Protein AF-B3Q5S0-F1 (afdb_monomer)

pLDDT: mean 87.32, std 13.55, range [34.94, 96.75]

Mean predicted aligned error: 6.19 Å

Radius of gyration: 15.29 Å; Cα contacts (8 Å, |Δi|>4): 102; chains: 1; bounding box: 41×34×42 Å

Foldseek 3Di:
DDDDQDDFFDWDWDFDQDPVNVVVVDDGGPGTFTWTFHDWADDPPDPDIDTDIDTDDPDDDDPVCNVVDDDDPPVVCVVVVVDPPDPDDD

Nearest PDB structures (foldseek):
  3ask-assembly3_C  TM=6.357E-01  e=4.133E+00  Homo sapiens
  5xpi-assembly1_A  TM=5.092E-01  e=3.655E+00  Homo sapiens

Secondary structure (DSSP, 8-state):
-PPPP--SS-EEEE----HHHHHTT--S-SS-EEEEEEEEEEPTTSS-EEEEEEE--SSPPPGGGGGG--PPPHHHHHHTT-STTSS---

Sequence (90 aa):
MKFPEPPPGPVIRYSFLWKADYDEEKYEASKDRPCAIVLAAKVKDTAATQVVVIAITHSEPDPADASASLEMPAAVANRLALMPGGTGCD

Solvent-accessible surface area (backbone atoms only — not comparable to full-atom values): 6006 Å² total; per-residue (Å²): 135,83,79,74,84,70,60,58,69,56,73,43,77,47,65,60,66,46,70,69,46,44,76,69,74,45,90,67,44,92,52,75,35,52,24,35,27,74,39,57,43,75,40,84,98,54,95,50,70,50,70,44,69,47,79,63,72,93,66,82,70,56,81,91,43,45,88,82,54,77,91,77,58,65,72,58,37,53,75,67,63,69,47,97,87,58,98,83,86,131

Organism: Rhizobium etli (strain CIAT 652) (NCBI:txid491916)

Structure (mmCIF, N/CA/C/O backbone):
data_AF-B3Q5S0-F1
#
_entry.id   AF-B3Q5S0-F1
#
loop_
_atom_site.group_PDB
_atom_site.id
_atom_site.type_symbol
_atom_site.label_atom_id
_atom_site.label_alt_id
_atom_site.label_comp_id
_atom_site.label_asym_id
_atom_site.label_entity_id
_atom_site.label_seq_id
_atom_site.pdbx_PDB_ins_code
_atom_site.Cartn_x
_atom_site.Cartn_y
_atom_site.Cartn_z
_atom_site.occupancy
_atom_site.B_iso_or_equiv
_atom_site.auth_seq_id
_atom_site.auth_comp_id
_atom_site.auth_asym_id
_atom_site.auth_atom_id
_atom_site.pdbx_PDB_model_num
ATOM 1 N N . MET A 1 1 ? -23.523 8.277 1.908 1.00 50.62 1 MET A N 1
ATOM 2 C CA . MET A 1 1 ? -23.224 6.832 2.026 1.00 50.62 1 MET A CA 1
ATOM 3 C C . MET A 1 1 ? -22.067 6.670 2.998 1.00 50.62 1 MET A C 1
ATOM 5 O O . MET A 1 1 ? -21.179 7.513 2.971 1.00 50.62 1 MET A O 1
ATOM 9 N N . LYS A 1 2 ? -22.088 5.664 3.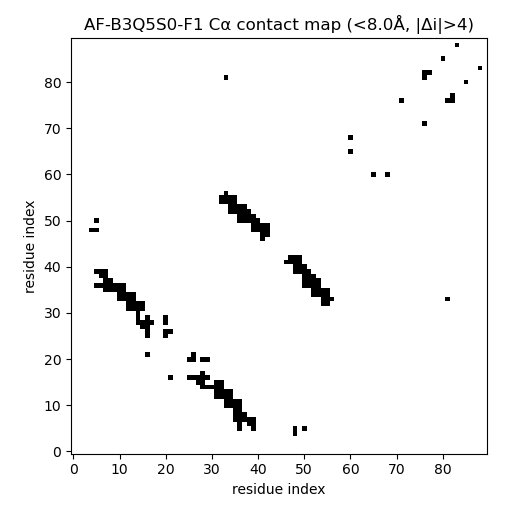878 1.00 70.12 2 LYS A N 1
ATOM 10 C CA . LYS A 1 2 ? -20.965 5.374 4.782 1.00 70.12 2 LYS A CA 1
ATOM 11 C C . LYS A 1 2 ? -20.050 4.382 4.069 1.00 70.12 2 LYS A C 1
ATOM 13 O O . LYS A 1 2 ? -20.523 3.321 3.674 1.00 70.12 2 LYS A O 1
ATOM 18 N N . PHE A 1 3 ? -18.787 4.743 3.858 1.00 68.81 3 PHE A N 1
ATOM 19 C CA . PHE A 1 3 ? -17.805 3.789 3.348 1.00 68.81 3 PHE A CA 1
ATOM 20 C C . PHE A 1 3 ? -17.645 2.642 4.357 1.00 68.81 3 PHE A C 1
ATOM 22 O O . PHE A 1 3 ? -17.729 2.892 5.566 1.00 68.81 3 PHE A O 1
ATOM 29 N N . PRO A 1 4 ? -17.475 1.393 3.891 1.00 80.62 4 PRO A N 1
ATOM 30 C CA . PRO A 1 4 ? -17.207 0.279 4.790 1.00 80.62 4 PRO A CA 1
ATOM 31 C C . PRO A 1 4 ? -15.901 0.530 5.558 1.00 80.62 4 PRO A C 1
ATOM 33 O O .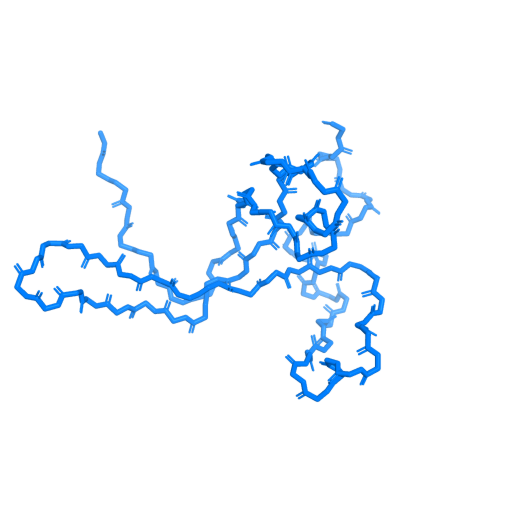 PRO A 1 4 ? -15.008 1.221 5.063 1.00 80.62 4 PRO A O 1
ATOM 36 N N . GLU A 1 5 ? -15.782 -0.029 6.766 1.00 85.69 5 GLU A N 1
ATOM 37 C CA . GLU A 1 5 ? -14.478 -0.086 7.439 1.00 85.69 5 GLU A CA 1
ATOM 38 C C . GLU A 1 5 ? -13.489 -0.818 6.516 1.00 85.69 5 GLU A C 1
ATOM 40 O O . GLU A 1 5 ? -13.888 -1.819 5.923 1.00 85.69 5 GLU A O 1
ATOM 45 N N . PRO A 1 6 ? -12.246 -0.333 6.342 1.00 90.50 6 PRO A N 1
ATOM 46 C CA . PRO A 1 6 ? -11.296 -0.944 5.417 1.00 90.50 6 PRO A CA 1
ATOM 47 C C . PRO A 1 6 ? -10.604 -2.152 6.072 1.00 90.50 6 PRO A C 1
ATOM 49 O O . PRO A 1 6 ? -9.707 -1.946 6.891 1.00 90.50 6 PRO A O 1
ATOM 52 N N . PRO A 1 7 ? -10.968 -3.413 5.759 1.00 93.44 7 PRO A N 1
ATOM 53 C CA . PRO A 1 7 ? -10.235 -4.559 6.283 1.00 93.44 7 PRO A CA 1
ATOM 54 C C . PRO A 1 7 ? -8.874 -4.696 5.579 1.00 93.44 7 PRO A C 1
ATOM 56 O O . PRO A 1 7 ? -8.691 -4.146 4.492 1.00 93.44 7 PRO A O 1
ATOM 59 N N . PRO A 1 8 ? -7.932 -5.480 6.126 1.00 95.62 8 PRO A N 1
ATOM 60 C CA . PRO A 1 8 ? -6.817 -6.010 5.346 1.00 95.62 8 PRO A CA 1
ATOM 61 C C . PRO A 1 8 ? -7.308 -6.903 4.192 1.00 95.62 8 PRO A C 1
ATOM 63 O O . PRO A 1 8 ? -8.264 -7.664 4.359 1.00 95.62 8 PRO A O 1
ATOM 66 N N . GLY A 1 9 ? -6.652 -6.829 3.030 1.00 92.62 9 GLY A N 1
ATOM 67 C CA . GLY A 1 9 ? -6.928 -7.661 1.849 1.00 92.62 9 GLY A CA 1
ATOM 68 C C . GLY A 1 9 ? -7.382 -6.923 0.577 1.00 92.62 9 GLY A C 1
ATOM 69 O O . GLY A 1 9 ? -6.887 -7.266 -0.497 1.00 92.62 9 GLY A O 1
ATOM 70 N N . PRO A 1 10 ? -8.294 -5.933 0.629 1.00 93.25 10 PRO A N 1
ATOM 71 C CA . PRO A 1 10 ? -8.716 -5.183 -0.548 1.00 93.25 10 PRO A CA 1
ATOM 72 C C . PRO A 1 10 ? -7.552 -4.475 -1.242 1.00 93.25 10 PRO A C 1
ATOM 74 O O . PRO A 1 10 ? -6.650 -3.941 -0.590 1.00 93.25 10 PRO A O 1
ATOM 77 N N . VAL A 1 11 ? -7.628 -4.422 -2.572 1.00 94.81 11 VAL A N 1
ATOM 78 C CA . VAL A 1 11 ? -6.763 -3.584 -3.404 1.00 94.81 11 VAL A CA 1
ATOM 79 C C . VAL A 1 11 ? -7.512 -2.302 -3.741 1.00 94.81 11 VAL A C 1
ATOM 81 O O . VAL A 1 11 ? -8.618 -2.344 -4.279 1.00 94.81 11 VAL A O 1
ATOM 84 N N . ILE A 1 12 ? -6.910 -1.166 -3.411 1.00 93.19 12 ILE A N 1
ATOM 85 C CA . ILE A 1 12 ? -7.447 0.171 -3.663 1.00 93.19 12 ILE A CA 1
ATOM 86 C C . ILE A 1 12 ? -6.588 0.910 -4.686 1.00 93.19 12 ILE A C 1
ATOM 88 O O . ILE A 1 12 ? -5.431 0.560 -4.914 1.00 93.19 12 ILE A O 1
ATOM 92 N N . ARG A 1 13 ? -7.146 1.962 -5.284 1.00 93.19 13 ARG A N 1
ATOM 93 C CA . ARG A 1 13 ? -6.388 2.930 -6.080 1.00 93.19 13 ARG A CA 1
ATOM 94 C C . ARG A 1 13 ? -5.961 4.067 -5.163 1.00 93.19 13 ARG A C 1
ATOM 96 O O . ARG A 1 13 ? -6.811 4.689 -4.531 1.00 93.19 13 ARG A O 1
ATOM 103 N N . TYR A 1 14 ? -4.659 4.299 -5.059 1.00 92.75 14 TYR A N 1
ATOM 104 C CA . TYR A 1 14 ? -4.111 5.375 -4.244 1.00 92.75 14 TYR A CA 1
ATOM 105 C C . TYR A 1 14 ? -3.007 6.103 -5.005 1.00 92.75 14 TYR A C 1
ATOM 107 O O . TYR A 1 14 ? -2.078 5.484 -5.531 1.00 92.75 14 TYR A O 1
ATOM 115 N N . SER A 1 15 ? -3.133 7.424 -5.070 1.00 92.75 15 SER A N 1
ATOM 116 C CA . SER A 1 15 ? -2.163 8.310 -5.699 1.00 92.75 15 SER A CA 1
ATOM 117 C C . SER A 1 15 ? -1.216 8.827 -4.625 1.00 92.75 15 SER A C 1
ATOM 119 O O . SER A 1 15 ? -1.592 9.662 -3.806 1.00 92.75 15 SER A O 1
ATOM 121 N N . PHE A 1 16 ? -0.001 8.285 -4.583 1.00 89.81 16 PHE A N 1
ATOM 122 C CA . PHE A 1 16 ? 1.042 8.727 -3.661 1.00 89.81 16 PHE A CA 1
ATOM 123 C C . PHE A 1 16 ? 2.291 9.138 -4.429 1.00 89.81 16 PHE A C 1
ATOM 125 O O . PHE A 1 16 ? 2.617 8.569 -5.477 1.00 89.81 16 PHE A O 1
ATOM 132 N N . LEU A 1 17 ? 2.974 10.150 -3.901 1.00 90.06 17 LEU A N 1
ATOM 133 C CA . LEU A 1 17 ? 4.217 10.651 -4.461 1.00 90.06 17 LEU A CA 1
ATOM 134 C C . LEU A 1 17 ? 5.336 9.647 -4.167 1.00 90.06 17 LEU A C 1
ATOM 136 O O . LEU A 1 17 ? 5.576 9.295 -3.011 1.00 90.06 17 LEU A O 1
ATOM 140 N N . TRP A 1 18 ? 5.995 9.157 -5.216 1.00 84.56 18 TRP A N 1
ATOM 141 C CA . TRP A 1 18 ? 7.160 8.290 -5.059 1.00 84.56 18 TRP A CA 1
ATOM 142 C C . TRP A 1 18 ? 8.345 9.095 -4.553 1.00 84.56 18 TRP A C 1
ATOM 144 O O . TRP A 1 18 ? 8.477 10.276 -4.864 1.00 84.56 18 TRP A O 1
ATOM 154 N N . LYS A 1 19 ? 9.247 8.437 -3.823 1.00 85.12 19 LYS A N 1
ATOM 155 C CA . LYS A 1 19 ? 10.472 9.082 -3.349 1.00 85.12 19 LYS A CA 1
ATOM 156 C C . LYS A 1 19 ? 11.299 9.650 -4.512 1.00 85.12 19 LYS A C 1
ATOM 158 O O . LYS A 1 19 ? 11.681 10.806 -4.446 1.00 85.12 19 LYS A O 1
ATOM 163 N N . ALA A 1 20 ? 11.446 8.894 -5.601 1.00 85.44 20 ALA A N 1
ATOM 164 C CA . ALA A 1 20 ? 12.116 9.361 -6.816 1.00 85.44 20 ALA A CA 1
ATOM 165 C C . ALA A 1 20 ? 11.415 10.570 -7.466 1.00 85.44 20 ALA A C 1
ATOM 167 O O . ALA A 1 20 ? 12.078 11.523 -7.843 1.00 85.44 20 ALA A O 1
ATOM 168 N N . ASP A 1 21 ? 10.075 10.571 -7.534 1.00 88.25 21 ASP A N 1
ATOM 169 C CA . ASP A 1 21 ? 9.311 11.717 -8.052 1.00 88.25 21 ASP A CA 1
ATOM 170 C C . ASP A 1 21 ? 9.528 12.966 -7.173 1.00 88.25 21 ASP A C 1
ATOM 172 O O . ASP A 1 21 ? 9.702 14.065 -7.690 1.00 88.25 21 ASP A O 1
ATOM 176 N N . TYR A 1 22 ? 9.556 12.799 -5.847 1.00 90.19 22 TYR A N 1
ATOM 177 C CA . TYR A 1 22 ? 9.883 13.879 -4.914 1.00 90.19 22 TYR A CA 1
ATOM 178 C C . TYR A 1 22 ? 11.324 14.381 -5.090 1.00 90.19 22 TYR A C 1
ATOM 180 O O . TYR A 1 22 ? 11.567 15.585 -5.036 1.00 90.19 22 TYR A O 1
ATOM 188 N N . ASP A 1 23 ? 12.277 13.473 -5.304 1.00 91.88 23 ASP A N 1
ATOM 189 C CA . ASP A 1 23 ? 13.688 13.809 -5.528 1.00 91.88 23 ASP A CA 1
ATOM 190 C C . ASP A 1 23 ? 13.906 14.529 -6.878 1.00 91.88 23 ASP A C 1
ATOM 192 O O . ASP A 1 23 ? 14.883 15.256 -7.036 1.00 91.88 23 ASP A O 1
ATOM 196 N N . GLU A 1 24 ? 12.958 14.399 -7.812 1.00 93.81 24 GLU A N 1
ATOM 197 C CA . GLU A 1 24 ? 12.833 15.182 -9.053 1.00 93.81 24 GLU A CA 1
ATOM 198 C C . GLU A 1 24 ? 11.992 16.468 -8.890 1.00 93.81 24 GLU A C 1
ATOM 200 O O . GLU A 1 24 ? 11.526 17.036 -9.878 1.00 93.81 24 GLU A O 1
ATOM 205 N N . GLU A 1 25 ? 11.760 16.926 -7.656 1.00 93.62 25 GLU A N 1
ATOM 206 C CA . GLU A 1 25 ? 11.000 18.146 -7.333 1.00 93.62 25 GLU A CA 1
ATOM 207 C C . GLU A 1 25 ? 9.528 18.124 -7.787 1.00 93.62 25 GLU A C 1
ATOM 209 O O . GLU A 1 25 ? 8.891 19.170 -7.948 1.00 93.62 25 GLU A O 1
ATOM 214 N N . LYS A 1 26 ? 8.934 16.937 -7.963 1.00 93.50 26 LYS A N 1
ATOM 215 C CA . LYS A 1 26 ? 7.483 16.821 -8.167 1.00 93.50 26 LYS A CA 1
ATOM 216 C C . LYS A 1 26 ? 6.760 16.915 -6.829 1.00 93.50 26 LYS A C 1
ATOM 218 O O . LYS A 1 26 ? 7.220 16.411 -5.807 1.00 93.50 26 LYS A O 1
ATOM 223 N N . TYR A 1 27 ? 5.570 17.506 -6.862 1.00 91.25 27 TYR A N 1
ATOM 224 C CA . TYR A 1 27 ? 4.727 17.695 -5.674 1.00 91.25 27 TYR A CA 1
ATOM 225 C C . TYR A 1 27 ? 3.434 16.881 -5.708 1.00 91.25 27 TYR A C 1
ATOM 227 O O . TYR A 1 27 ? 2.758 16.752 -4.690 1.00 91.25 27 TYR A O 1
ATOM 235 N N . GLU A 1 28 ? 3.109 16.297 -6.859 1.00 90.44 28 GLU A N 1
ATOM 236 C CA . GLU A 1 28 ? 1.915 15.487 -7.058 1.00 90.44 28 GLU A CA 1
ATOM 237 C C . GLU A 1 28 ? 2.281 14.114 -7.609 1.00 90.44 28 GLU A C 1
ATOM 239 O O . GLU A 1 28 ? 3.266 13.930 -8.328 1.00 90.44 28 GLU A O 1
ATOM 244 N N . ALA A 1 29 ? 1.468 13.128 -7.249 1.00 89.50 29 ALA A N 1
ATOM 245 C CA . ALA A 1 29 ? 1.624 11.779 -7.742 1.00 89.50 29 ALA A CA 1
ATOM 246 C C . ALA A 1 29 ? 1.345 11.727 -9.251 1.00 89.50 29 ALA A C 1
ATOM 248 O O . ALA A 1 29 ? 0.319 12.189 -9.738 1.00 89.50 29 ALA A O 1
ATOM 249 N N . SER A 1 30 ? 2.245 11.081 -9.986 1.00 87.06 30 SER A N 1
ATOM 250 C CA . SER A 1 30 ? 2.187 10.973 -11.448 1.00 87.06 30 SER A CA 1
ATOM 251 C C . SER A 1 30 ? 1.05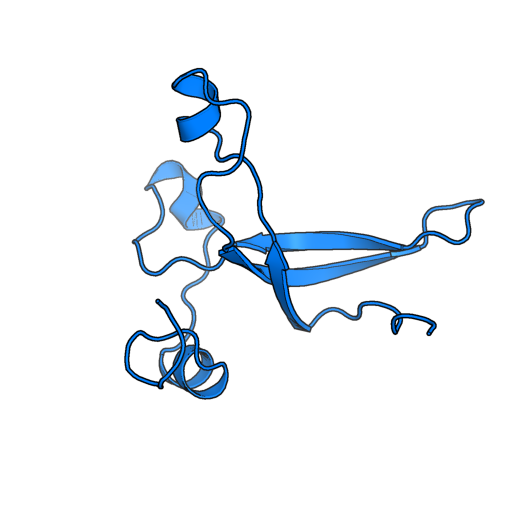0 10.091 -11.989 1.00 87.06 30 SER A C 1
ATOM 253 O O . SER A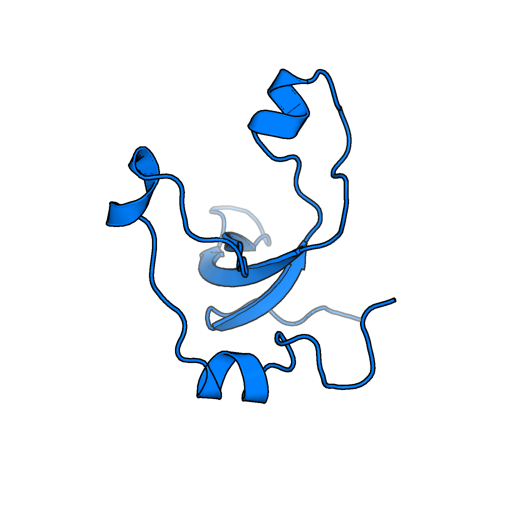 1 30 ? 0.751 10.147 -13.178 1.00 87.06 30 SER A O 1
ATOM 255 N N . LYS A 1 31 ? 0.456 9.230 -11.149 1.00 87.50 31 LYS A N 1
ATOM 256 C CA . LYS A 1 31 ? -0.631 8.303 -11.515 1.00 87.50 31 LYS A CA 1
ATOM 257 C C . LYS A 1 31 ? -1.255 7.638 -10.289 1.00 87.50 31 LYS A C 1
ATOM 259 O O . LYS A 1 31 ? -0.596 7.442 -9.266 1.00 87.50 31 LYS A O 1
ATOM 264 N N . ASP A 1 32 ? -2.480 7.154 -10.441 1.00 90.31 32 ASP A N 1
ATOM 265 C CA . ASP A 1 32 ? -3.059 6.220 -9.480 1.00 90.31 32 ASP A CA 1
ATOM 266 C C . ASP A 1 32 ? -2.346 4.866 -9.542 1.00 90.31 32 ASP A C 1
ATOM 268 O O . ASP A 1 32 ? -1.983 4.369 -10.620 1.00 90.31 32 ASP A O 1
ATOM 272 N N . ARG A 1 33 ? -2.163 4.233 -8.382 1.00 91.50 33 ARG A N 1
ATOM 273 C CA . ARG A 1 33 ? -1.495 2.931 -8.271 1.00 91.50 33 ARG A CA 1
ATOM 274 C C . ARG A 1 33 ? -2.353 1.938 -7.496 1.00 91.50 33 ARG A C 1
ATOM 276 O O . ARG A 1 33 ? -3.075 2.351 -6.587 1.00 91.50 33 ARG A O 1
ATOM 283 N N . PRO A 1 34 ? -2.324 0.645 -7.867 1.00 95.25 34 PRO A N 1
ATOM 284 C CA . PRO A 1 34 ? -2.995 -0.376 -7.087 1.00 95.25 34 PRO A CA 1
ATOM 285 C C . PRO A 1 34 ? -2.190 -0.622 -5.809 1.00 95.25 34 PRO A C 1
ATOM 287 O O . PRO A 1 34 ? -0.983 -0.855 -5.866 1.00 95.25 34 PRO A O 1
ATOM 290 N N . CYS A 1 35 ? -2.859 -0.575 -4.663 1.00 95.62 35 CYS A N 1
ATOM 291 C CA . CYS A 1 35 ? -2.246 -0.792 -3.360 1.00 95.62 35 CYS A CA 1
ATOM 292 C C . CYS A 1 35 ? -3.087 -1.767 -2.539 1.00 95.62 35 CYS A C 1
ATOM 294 O O . CYS A 1 35 ? -4.300 -1.594 -2.431 1.00 95.62 35 CYS A O 1
ATOM 296 N N . ALA A 1 36 ? -2.454 -2.767 -1.932 1.00 95.88 36 ALA A N 1
ATOM 297 C CA . ALA A 1 36 ? -3.128 -3.684 -1.019 1.00 95.88 36 ALA A CA 1
ATOM 298 C C . ALA A 1 36 ? -3.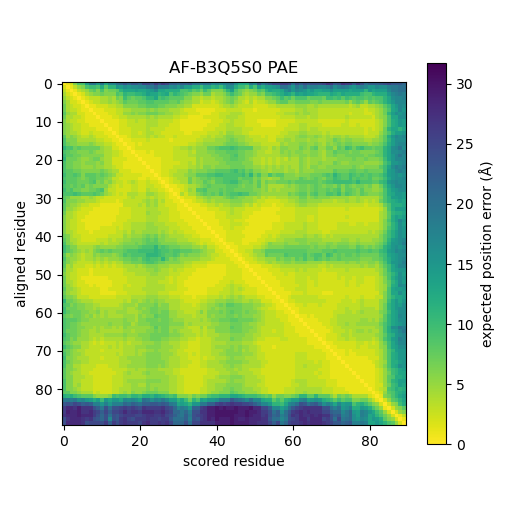144 -3.108 0.398 1.00 95.88 36 ALA A C 1
ATOM 300 O O . ALA A 1 36 ? -2.108 -2.657 0.890 1.00 95.88 36 ALA A O 1
ATOM 301 N N . ILE A 1 37 ? -4.292 -3.163 1.073 1.00 95.94 37 ILE A N 1
ATOM 302 C CA . ILE A 1 37 ? -4.373 -2.872 2.509 1.00 95.94 37 ILE A CA 1
ATOM 303 C C . ILE A 1 37 ? -3.831 -4.078 3.274 1.00 95.94 37 ILE A C 1
ATOM 305 O O . ILE A 1 37 ? -4.378 -5.175 3.163 1.00 95.94 37 ILE A O 1
ATOM 309 N N . VAL A 1 38 ? -2.778 -3.884 4.067 1.00 96.06 38 VAL A N 1
ATOM 310 C CA . VAL A 1 38 ? -2.134 -4.967 4.838 1.00 96.06 38 VAL A CA 1
ATOM 311 C C . VAL A 1 38 ? -2.353 -4.844 6.342 1.00 96.06 38 VAL A C 1
ATOM 313 O O . VAL A 1 38 ? -2.271 -5.835 7.062 1.00 96.06 38 VAL A O 1
ATOM 316 N N . LEU A 1 39 ? -2.688 -3.645 6.819 1.00 96.75 39 LEU A N 1
ATOM 317 C CA . LEU A 1 39 ? -3.037 -3.385 8.210 1.00 96.75 39 LEU A CA 1
ATOM 318 C C . LEU A 1 39 ? -4.153 -2.350 8.266 1.00 96.75 39 LEU A C 1
ATOM 320 O O . LEU A 1 39 ? -4.130 -1.373 7.520 1.00 96.75 39 LEU A O 1
ATOM 324 N N . ALA A 1 40 ? -5.084 -2.544 9.193 1.00 96.06 40 ALA A N 1
ATOM 325 C CA . ALA A 1 40 ? -6.088 -1.562 9.560 1.00 96.06 40 ALA A CA 1
ATOM 326 C C . ALA A 1 40 ? -6.166 -1.488 11.086 1.00 96.06 40 ALA A C 1
ATOM 328 O O . ALA A 1 40 ? -6.360 -2.507 11.752 1.00 96.06 40 ALA A O 1
ATOM 329 N N . ALA A 1 41 ? -5.991 -0.292 11.641 1.00 94.69 41 ALA A N 1
ATOM 330 C CA . ALA A 1 41 ? -5.976 -0.058 13.077 1.00 94.69 41 ALA A CA 1
ATOM 331 C C . ALA A 1 41 ? -6.836 1.156 13.437 1.00 94.69 41 ALA A C 1
ATOM 333 O O . ALA A 1 41 ? -6.797 2.192 12.772 1.00 94.69 41 ALA A O 1
ATOM 334 N N . LYS A 1 42 ? -7.610 1.039 14.519 1.00 93.75 42 LYS A N 1
ATOM 335 C CA . LYS A 1 42 ? -8.363 2.174 15.061 1.00 93.75 42 LYS A CA 1
ATOM 336 C C . LYS A 1 42 ? -7.398 3.155 15.712 1.00 93.75 42 LYS A C 1
ATOM 338 O O . LYS A 1 42 ? -6.572 2.760 16.535 1.00 93.75 42 LYS A O 1
ATOM 343 N N . VAL A 1 43 ? -7.525 4.429 15.364 1.00 93.94 43 VAL A N 1
ATOM 344 C CA . VAL A 1 43 ? -6.733 5.491 15.986 1.00 93.94 43 VAL A CA 1
ATOM 345 C C . VAL A 1 43 ? -7.348 5.813 17.343 1.00 93.94 43 VAL A C 1
ATOM 347 O O . VAL A 1 43 ? -8.540 6.117 17.437 1.00 93.94 43 VAL A O 1
ATOM 350 N N . LYS A 1 44 ? -6.531 5.730 18.398 1.00 93.94 44 LYS A N 1
ATOM 351 C CA . LYS A 1 44 ? -6.960 5.960 19.781 1.00 93.94 44 LYS A CA 1
ATOM 352 C C . LYS A 1 44 ? -7.643 7.326 19.915 1.00 93.94 44 LYS A C 1
ATOM 354 O O . LYS A 1 44 ? -7.180 8.303 19.337 1.00 93.94 44 LYS A O 1
ATOM 359 N N . ASP A 1 45 ? -8.737 7.367 20.670 1.00 93.75 45 ASP A N 1
ATOM 360 C CA . ASP A 1 45 ? -9.505 8.583 20.969 1.00 93.75 45 ASP A CA 1
ATOM 361 C C . ASP A 1 45 ? -10.097 9.293 19.729 1.00 93.75 45 ASP A C 1
ATOM 363 O O . ASP A 1 45 ? -10.472 10.462 19.789 1.00 93.75 45 ASP A O 1
ATOM 367 N N . THR A 1 46 ? -10.244 8.584 18.601 1.00 92.69 46 THR A N 1
ATOM 368 C CA . THR A 1 46 ? -10.916 9.096 17.395 1.00 92.69 46 THR A CA 1
ATOM 369 C C . THR A 1 46 ? -11.853 8.051 16.781 1.00 92.69 46 THR A C 1
ATOM 371 O O . THR A 1 46 ? -11.780 6.861 17.085 1.00 92.69 46 THR A O 1
ATOM 374 N N . ALA A 1 47 ? -12.718 8.483 15.860 1.00 89.12 47 ALA A N 1
ATOM 375 C CA . ALA A 1 47 ? -13.507 7.578 15.020 1.00 89.12 47 ALA A CA 1
ATOM 376 C C . ALA A 1 47 ? -12.744 7.087 13.767 1.00 89.12 47 ALA A C 1
ATOM 378 O O . ALA A 1 47 ? -13.323 6.387 12.935 1.00 89.12 47 ALA A O 1
ATOM 379 N N . ALA A 1 48 ? -11.476 7.478 13.592 1.00 90.81 48 ALA A N 1
ATOM 380 C CA . ALA A 1 48 ? -10.705 7.192 12.390 1.00 90.81 48 ALA A CA 1
ATOM 381 C C . ALA A 1 48 ? -10.059 5.798 12.427 1.00 90.81 48 ALA A C 1
ATOM 383 O O . ALA A 1 48 ? -9.663 5.286 13.477 1.00 90.81 48 ALA A O 1
ATOM 384 N N . THR A 1 49 ? -9.912 5.203 11.244 1.00 93.06 49 THR A N 1
ATOM 385 C CA . THR A 1 49 ? -9.105 3.997 11.024 1.00 93.06 49 THR A CA 1
ATOM 386 C C . THR A 1 49 ? -7.898 4.381 10.185 1.00 93.06 49 THR A C 1
ATOM 388 O O . THR A 1 49 ? -8.058 4.929 9.095 1.00 93.06 49 THR A O 1
ATOM 391 N N . GLN A 1 50 ? -6.701 4.105 10.692 1.00 94.44 50 GLN A N 1
ATOM 392 C CA . GLN A 1 50 ? -5.463 4.234 9.937 1.00 94.44 50 GLN A CA 1
ATOM 393 C C . GLN A 1 50 ? -5.165 2.903 9.255 1.00 94.44 50 GLN A C 1
ATOM 395 O O . GLN A 1 50 ? -5.269 1.842 9.875 1.00 94.44 50 GLN A O 1
ATOM 400 N N . VAL A 1 51 ? -4.791 2.962 7.981 1.00 95.75 51 VAL A N 1
ATOM 401 C CA . VAL A 1 51 ? -4.404 1.786 7.204 1.00 95.75 51 VAL A CA 1
ATOM 402 C C . VAL A 1 51 ? -2.958 1.890 6.750 1.00 95.75 51 VAL A C 1
ATOM 404 O O . VAL A 1 51 ? -2.468 2.984 6.470 1.00 95.75 51 VAL A O 1
ATOM 407 N N . VAL A 1 52 ? -2.293 0.743 6.654 1.00 96.06 52 VAL A N 1
ATOM 408 C CA . VAL A 1 52 ? -1.019 0.612 5.941 1.00 96.06 52 VAL A CA 1
ATOM 409 C C . VAL A 1 52 ? -1.310 -0.059 4.614 1.00 96.06 52 VAL A C 1
ATOM 411 O O . VAL A 1 52 ? -1.992 -1.089 4.566 1.00 96.06 52 VAL A O 1
ATOM 414 N N . VAL A 1 53 ? -0.785 0.533 3.548 1.00 95.69 53 VAL A N 1
ATOM 415 C CA . VAL A 1 53 ? -0.916 0.011 2.194 1.00 95.69 53 VAL A CA 1
ATOM 416 C C . VAL A 1 53 ? 0.451 -0.283 1.602 1.00 95.69 53 VAL A C 1
ATOM 418 O O . VAL A 1 53 ? 1.410 0.436 1.873 1.00 95.69 53 VAL A O 1
ATOM 421 N N . ILE A 1 54 ? 0.527 -1.327 0.784 1.00 94.44 54 ILE A N 1
ATOM 422 C CA . ILE A 1 54 ? 1.725 -1.670 0.017 1.00 94.44 54 ILE A CA 1
ATOM 423 C C . ILE A 1 54 ? 1.391 -1.527 -1.462 1.00 94.44 54 ILE A C 1
ATOM 425 O O . ILE A 1 54 ? 0.371 -2.042 -1.929 1.00 94.44 54 ILE A O 1
ATOM 429 N N . ALA A 1 55 ? 2.234 -0.793 -2.184 1.00 93.31 55 ALA A N 1
ATOM 430 C CA . ALA A 1 55 ? 2.079 -0.593 -3.614 1.00 93.31 55 ALA A CA 1
ATOM 431 C C . ALA A 1 55 ? 2.343 -1.894 -4.377 1.00 93.31 55 ALA A C 1
ATOM 433 O O . ALA A 1 55 ? 3.268 -2.636 -4.057 1.00 93.31 55 ALA A O 1
ATOM 434 N N . ILE A 1 56 ? 1.544 -2.146 -5.408 1.00 93.75 56 ILE A N 1
ATOM 435 C CA . ILE A 1 56 ? 1.741 -3.265 -6.326 1.00 93.75 56 ILE A CA 1
ATOM 436 C C . ILE A 1 56 ? 2.353 -2.707 -7.612 1.00 93.75 56 ILE A C 1
ATOM 438 O O . ILE A 1 56 ? 1.851 -1.737 -8.186 1.00 93.75 56 ILE A O 1
ATOM 442 N N . THR A 1 57 ? 3.448 -3.319 -8.054 1.00 89.56 57 THR A N 1
ATOM 443 C CA . THR A 1 57 ? 4.201 -2.926 -9.248 1.00 89.56 57 THR A CA 1
ATOM 444 C C . THR A 1 57 ? 4.432 -4.132 -10.157 1.00 89.56 57 THR A C 1
ATOM 446 O O . THR A 1 57 ? 4.505 -5.262 -9.682 1.00 89.56 57 THR A O 1
ATOM 449 N N . HIS A 1 58 ? 4.521 -3.885 -11.466 1.00 90.19 58 HIS A N 1
ATOM 450 C CA . HIS A 1 58 ? 4.955 -4.883 -12.455 1.00 90.19 58 HIS A CA 1
ATOM 451 C C . HIS A 1 58 ? 6.465 -4.865 -12.688 1.00 90.19 58 HIS A C 1
ATOM 453 O O . HIS A 1 58 ? 6.992 -5.775 -13.319 1.00 90.19 58 HIS A O 1
ATOM 459 N N . SER A 1 59 ? 7.145 -3.819 -12.225 1.00 88.62 59 SER A N 1
ATOM 460 C CA . SER A 1 59 ? 8.598 -3.738 -12.277 1.00 88.62 59 SER A CA 1
ATOM 461 C C . SER A 1 59 ? 9.202 -4.538 -11.133 1.00 88.62 59 SER A C 1
ATOM 463 O O . SER A 1 59 ? 8.624 -4.601 -10.047 1.00 88.62 59 SER A O 1
ATOM 465 N N . GLU A 1 60 ? 10.386 -5.093 -11.365 1.00 89.56 60 GLU A N 1
ATOM 466 C CA . GLU A 1 60 ? 11.195 -5.675 -10.298 1.00 89.56 60 GLU A CA 1
ATOM 467 C C . GLU A 1 60 ? 11.497 -4.623 -9.215 1.00 89.56 60 GLU A C 1
ATOM 469 O O . GLU A 1 60 ? 11.622 -3.432 -9.532 1.00 89.56 60 GLU A O 1
ATOM 474 N N . PRO A 1 61 ? 11.577 -5.031 -7.935 1.00 89.50 61 PRO A N 1
ATOM 475 C CA . PRO A 1 61 ? 11.971 -4.125 -6.868 1.00 89.50 61 PRO A CA 1
ATOM 476 C C . PRO A 1 61 ? 13.434 -3.699 -7.030 1.00 89.50 61 PRO A C 1
ATOM 478 O O . PRO A 1 61 ? 14.253 -4.439 -7.577 1.00 89.50 61 PRO A O 1
ATOM 481 N N . ASP A 1 62 ? 13.773 -2.522 -6.501 1.00 88.94 62 ASP A N 1
ATOM 482 C CA . ASP A 1 62 ? 15.173 -2.125 -6.349 1.00 88.94 62 ASP A CA 1
ATOM 483 C C . ASP A 1 62 ? 15.914 -3.179 -5.499 1.00 88.94 62 ASP A C 1
ATOM 485 O O . ASP A 1 62 ? 15.343 -3.680 -4.520 1.00 88.94 62 ASP A O 1
ATOM 489 N N . PRO A 1 63 ? 17.174 -3.531 -5.821 1.00 92.25 63 PRO A N 1
ATOM 490 C CA . PRO A 1 63 ? 17.979 -4.431 -5.000 1.00 92.25 63 PRO A CA 1
ATOM 491 C C . PRO A 1 63 ? 17.984 -4.100 -3.499 1.00 92.25 63 PRO A C 1
ATOM 493 O O . PRO A 1 63 ? 17.997 -5.022 -2.679 1.00 92.25 63 PRO A O 1
ATOM 496 N N . ALA A 1 64 ? 17.948 -2.817 -3.125 1.00 91.31 64 ALA A N 1
ATOM 497 C CA . ALA A 1 64 ? 17.896 -2.385 -1.728 1.00 91.31 64 ALA A CA 1
ATOM 498 C C . ALA A 1 64 ? 16.582 -2.785 -1.025 1.00 91.31 64 ALA A C 1
ATOM 500 O O . ALA A 1 64 ? 16.587 -3.092 0.169 1.00 91.31 64 ALA A O 1
ATOM 501 N N . ASP A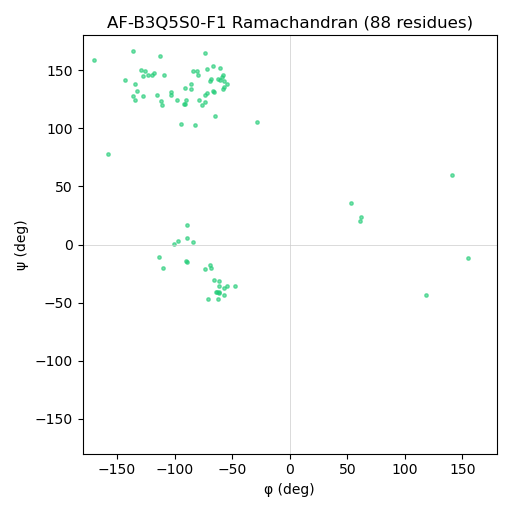 1 65 ? 15.484 -2.859 -1.777 1.00 89.38 65 ASP A N 1
ATOM 502 C CA . ASP A 1 65 ? 14.135 -3.151 -1.285 1.00 89.38 65 ASP A CA 1
ATOM 503 C C . ASP A 1 65 ? 13.715 -4.612 -1.511 1.00 89.38 65 ASP A C 1
ATOM 505 O O . ASP A 1 65 ? 12.611 -5.015 -1.130 1.00 89.38 65 ASP A O 1
ATOM 509 N N . ALA A 1 66 ? 14.585 -5.441 -2.097 1.00 90.81 66 ALA A N 1
ATOM 510 C CA . ALA A 1 66 ? 14.274 -6.830 -2.434 1.00 90.81 66 ALA A CA 1
ATOM 511 C C . ALA A 1 66 ? 13.822 -7.650 -1.211 1.00 90.81 66 ALA A C 1
ATOM 513 O O . ALA A 1 66 ? 12.901 -8.456 -1.312 1.00 90.81 66 ALA A O 1
ATOM 514 N N . SER A 1 67 ? 14.417 -7.410 -0.035 1.00 94.31 67 SER A N 1
ATOM 515 C CA . SER A 1 67 ? 14.041 -8.104 1.211 1.00 94.31 67 SER A CA 1
ATOM 516 C C . SER A 1 67 ? 12.704 -7.639 1.803 1.00 94.31 67 SER A C 1
ATOM 518 O O . SER A 1 67 ? 12.084 -8.374 2.571 1.00 94.31 67 SER A O 1
ATOM 520 N N . ALA A 1 68 ? 12.251 -6.440 1.433 1.00 90.94 68 ALA A N 1
ATOM 521 C CA . ALA A 1 68 ? 10.970 -5.861 1.831 1.00 90.94 68 ALA A CA 1
ATOM 522 C C . ALA A 1 68 ? 9.872 -6.068 0.770 1.00 90.94 68 ALA A C 1
ATOM 524 O O . ALA A 1 68 ? 8.748 -5.591 0.937 1.00 90.94 68 ALA A O 1
ATOM 525 N N . SER A 1 69 ? 10.189 -6.782 -0.311 1.00 93.56 69 SER A N 1
ATOM 526 C CA . SER A 1 69 ? 9.298 -7.023 -1.440 1.00 93.56 69 SER A CA 1
ATOM 527 C C . SER A 1 69 ? 8.838 -8.475 -1.471 1.00 93.56 69 SER A C 1
ATOM 529 O O . SER A 1 69 ? 9.573 -9.392 -1.110 1.00 93.56 69 SER A O 1
ATOM 531 N N . LEU A 1 70 ? 7.603 -8.692 -1.919 1.00 93.62 70 LEU A N 1
ATOM 532 C CA . LEU A 1 70 ? 7.031 -10.022 -2.085 1.00 93.62 70 LEU A CA 1
ATOM 533 C C . LEU A 1 70 ? 6.485 -10.163 -3.500 1.00 93.62 70 LEU A C 1
ATOM 535 O O . LEU A 1 70 ? 5.672 -9.348 -3.939 1.00 93.62 70 LEU A O 1
ATOM 539 N N . GLU A 1 71 ? 6.900 -11.220 -4.193 1.00 93.50 71 GLU A N 1
ATOM 540 C CA . GLU A 1 71 ? 6.345 -11.545 -5.500 1.00 93.50 71 GLU A CA 1
ATOM 541 C C . GLU A 1 71 ? 4.864 -11.928 -5.373 1.00 93.50 71 GLU A C 1
ATOM 543 O O . GLU A 1 71 ? 4.471 -12.755 -4.544 1.00 93.50 71 GLU A O 1
ATOM 548 N N . MET A 1 72 ? 4.029 -11.331 -6.224 1.00 92.12 72 MET A N 1
ATOM 549 C CA . MET A 1 72 ? 2.629 -11.712 -6.350 1.00 92.12 72 MET A CA 1
ATOM 550 C C . MET A 1 72 ? 2.486 -12.803 -7.416 1.00 92.12 72 MET A C 1
ATOM 552 O O . MET A 1 72 ? 2.823 -12.559 -8.574 1.00 92.12 72 MET A O 1
ATOM 556 N N . PRO A 1 73 ? 1.892 -13.968 -7.094 1.00 93.81 73 PRO A N 1
ATOM 557 C CA . PRO A 1 73 ? 1.633 -14.989 -8.100 1.00 93.81 73 PRO A CA 1
ATOM 558 C C . PRO A 1 73 ? 0.763 -14.447 -9.242 1.00 93.81 73 PRO A C 1
ATOM 560 O O . PRO A 1 73 ? -0.293 -13.854 -8.999 1.00 93.81 73 PRO A O 1
ATOM 563 N N . ALA A 1 74 ? 1.140 -14.726 -10.492 1.00 91.25 74 ALA A N 1
ATOM 564 C CA . ALA A 1 74 ? 0.432 -14.227 -11.678 1.00 91.25 74 ALA A CA 1
ATOM 565 C C . ALA A 1 74 ? -1.073 -14.570 -11.687 1.00 91.25 74 ALA A C 1
ATOM 567 O O . ALA A 1 74 ? -1.898 -13.753 -12.091 1.00 91.25 74 ALA A O 1
ATOM 568 N N . ALA A 1 75 ? -1.461 -15.745 -11.177 1.00 93.88 75 ALA A N 1
ATOM 569 C CA . ALA A 1 75 ? -2.868 -16.131 -11.049 1.00 93.88 75 ALA A CA 1
ATOM 570 C C . ALA A 1 75 ? -3.670 -15.190 -10.126 1.00 93.88 75 ALA A C 1
ATOM 572 O O . ALA A 1 75 ? -4.838 -14.908 -10.397 1.00 93.88 75 ALA A O 1
ATOM 573 N N . VAL A 1 76 ? -3.049 -14.676 -9.057 1.00 93.25 76 VAL A N 1
ATOM 574 C CA . VAL A 1 76 ? -3.674 -13.708 -8.141 1.00 93.25 76 VAL A CA 1
ATOM 575 C C . VAL A 1 76 ? -3.825 -12.359 -8.832 1.00 93.25 76 VAL A C 1
ATOM 577 O O . VAL A 1 76 ? -4.916 -11.794 -8.810 1.00 93.25 76 VAL A O 1
ATOM 580 N N . ALA A 1 77 ? -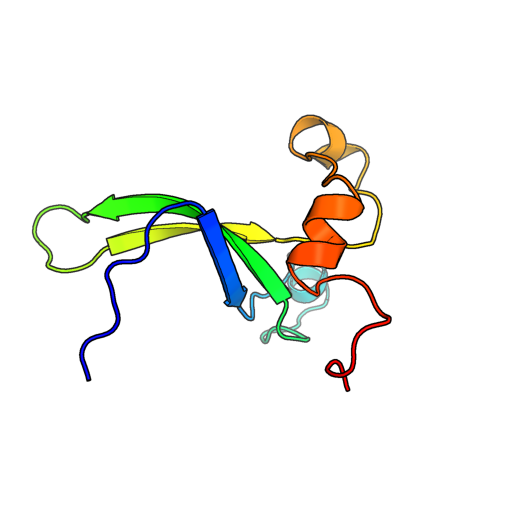2.774 -11.881 -9.500 1.00 92.31 77 ALA A N 1
ATOM 581 C CA . ALA A 1 77 ? -2.815 -10.621 -10.235 1.00 92.31 77 ALA A CA 1
ATOM 582 C C . ALA A 1 77 ? -3.859 -10.637 -11.366 1.00 92.31 77 ALA A C 1
ATOM 584 O O . ALA A 1 77 ? -4.612 -9.676 -11.515 1.00 92.31 77 ALA A O 1
ATOM 585 N N . ASN A 1 78 ? -3.980 -11.749 -12.100 1.00 91.62 78 ASN A N 1
ATOM 586 C CA . ASN A 1 78 ? -5.023 -11.944 -13.112 1.00 91.62 78 ASN A CA 1
ATOM 587 C 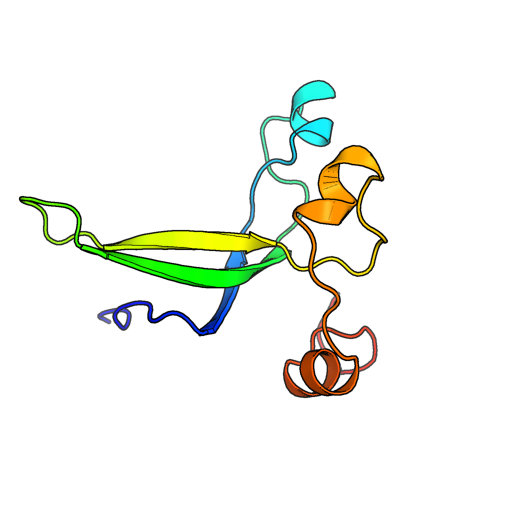C . ASN A 1 78 ? -6.428 -11.917 -12.500 1.00 91.62 78 ASN A C 1
ATOM 589 O O . ASN A 1 78 ? -7.305 -11.217 -12.998 1.00 91.62 78 ASN A O 1
ATOM 593 N N . ARG A 1 79 ? -6.645 -12.638 -11.391 1.00 92.81 79 ARG A N 1
ATOM 594 C CA . ARG A 1 79 ? -7.940 -12.650 -10.689 1.00 92.81 79 ARG A CA 1
ATOM 595 C C . ARG A 1 79 ? -8.340 -11.263 -10.177 1.00 92.81 79 ARG A C 1
ATOM 597 O O . ARG A 1 79 ? -9.528 -10.972 -10.093 1.00 92.81 79 ARG A O 1
ATOM 604 N N . LEU A 1 80 ? -7.361 -10.434 -9.823 1.00 92.25 80 LEU A N 1
ATOM 605 C CA . LEU A 1 80 ? -7.556 -9.056 -9.368 1.00 92.25 80 LEU A CA 1
ATOM 606 C C . LEU A 1 80 ? -7.555 -8.030 -10.516 1.00 92.25 80 LEU A C 1
ATOM 608 O O . LEU A 1 80 ? -7.604 -6.836 -10.238 1.00 92.25 80 LEU A O 1
ATOM 612 N N . ALA A 1 81 ? -7.498 -8.479 -11.777 1.00 91.44 81 ALA A N 1
ATOM 613 C CA . ALA A 1 81 ? -7.430 -7.632 -12.969 1.00 91.44 81 ALA A CA 1
ATOM 614 C C . ALA A 1 81 ? -6.294 -6.588 -12.927 1.00 91.44 81 ALA A C 1
ATOM 616 O O . ALA A 1 81 ? -6.438 -5.472 -13.413 1.00 91.44 81 ALA A O 1
ATOM 617 N N . LEU A 1 82 ? -5.154 -6.955 -12.334 1.00 89.56 82 LEU A N 1
ATOM 618 C CA . LEU A 1 82 ? -3.976 -6.089 -12.248 1.00 89.56 82 LEU A CA 1
ATOM 619 C C . LEU A 1 82 ? -3.046 -6.238 -13.452 1.00 89.56 82 LEU A C 1
ATOM 621 O O . LEU A 1 82 ? -2.180 -5.400 -13.638 1.00 89.56 82 LEU A O 1
ATOM 625 N N . MET A 1 83 ? -3.199 -7.286 -14.262 1.00 78.62 83 MET A N 1
ATOM 626 C CA . MET A 1 83 ? -2.352 -7.517 -15.433 1.00 78.62 83 MET A CA 1
ATOM 627 C C . MET A 1 83 ? -2.880 -6.765 -16.666 1.00 78.62 83 MET A C 1
ATOM 629 O O . MET A 1 83 ? -4.090 -6.790 -16.915 1.00 78.62 83 MET A O 1
ATOM 633 N N . PRO A 1 84 ? -2.005 -6.142 -17.478 1.00 63.22 84 PRO A N 1
ATOM 634 C CA . PRO A 1 84 ? -2.411 -5.540 -18.743 1.00 63.22 84 PRO A CA 1
ATOM 635 C C . PRO A 1 84 ? -2.904 -6.644 -19.694 1.00 63.22 84 PRO A C 1
ATOM 637 O O . PRO A 1 84 ? -2.135 -7.503 -20.118 1.00 63.22 84 PRO A O 1
ATOM 640 N N . GLY A 1 85 ? -4.210 -6.659 -19.975 1.00 55.03 85 GLY A N 1
ATOM 641 C CA . GLY A 1 85 ? -4.853 -7.705 -20.785 1.00 55.03 85 GLY A CA 1
ATOM 642 C C . GLY A 1 85 ? -6.349 -7.916 -20.521 1.00 55.03 85 GLY A C 1
ATOM 643 O O . GLY A 1 85 ? -7.016 -8.578 -21.311 1.00 55.03 85 GLY A O 1
ATOM 644 N N . GLY A 1 86 ? -6.899 -7.337 -19.451 1.00 45.94 86 GLY A N 1
ATOM 645 C CA . GLY A 1 86 ? -8.341 -7.232 -19.222 1.00 45.94 86 GLY A CA 1
ATOM 646 C C . GLY A 1 86 ? -8.773 -5.776 -19.341 1.00 45.94 86 GLY A C 1
ATOM 647 O O . GLY A 1 86 ? -8.257 -4.931 -18.623 1.00 45.94 86 GLY A O 1
ATOM 648 N N . THR A 1 87 ? -9.674 -5.490 -20.277 1.00 45.66 87 THR A N 1
ATOM 649 C CA . THR A 1 87 ? -10.301 -4.185 -20.555 1.00 45.66 87 THR A CA 1
ATOM 650 C C . THR A 1 87 ? -10.410 -3.263 -19.332 1.00 45.66 87 THR A C 1
ATOM 652 O O . THR A 1 87 ? -11.283 -3.467 -18.489 1.00 45.66 87 THR A O 1
ATOM 655 N N . GLY A 1 88 ? -9.565 -2.233 -19.259 1.00 44.59 88 GLY A N 1
ATOM 656 C CA . GLY A 1 88 ? -9.705 -1.167 -18.264 1.00 44.59 88 GLY A CA 1
ATOM 657 C C . GLY A 1 88 ? -8.391 -0.671 -17.678 1.00 44.59 88 GLY A C 1
ATOM 658 O O . GLY A 1 88 ? -8.214 -0.757 -16.471 1.00 44.59 88 GLY A O 1
ATOM 659 N N . CYS A 1 89 ? -7.493 -0.161 -18.519 1.00 38.25 89 CYS A N 1
ATOM 660 C CA . CYS A 1 89 ? -6.391 0.721 -18.127 1.00 38.25 89 CYS A CA 1
ATOM 661 C C . CYS A 1 89 ? -5.959 1.499 -19.381 1.00 38.25 89 CYS A C 1
ATOM 663 O O . CYS A 1 89 ? -4.983 1.125 -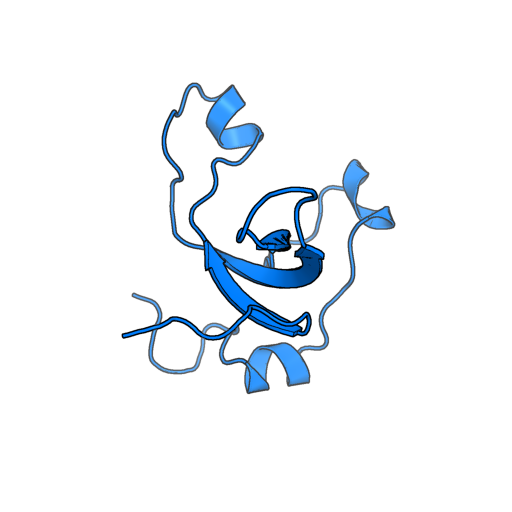20.023 1.00 38.25 89 CYS A O 1
ATOM 665 N N . ASP A 1 90 ? -6.746 2.517 -19.727 1.00 34.94 90 ASP A N 1
ATOM 666 C CA . ASP A 1 90 ? -6.318 3.753 -20.397 1.00 34.94 90 ASP A CA 1
ATOM 667 C C . ASP A 1 90 ? -6.850 4.916 -19.546 1.00 34.94 90 ASP A C 1
ATOM 669 O O . ASP A 1 90 ? -7.992 4.777 -19.034 1.00 34.94 90 ASP A O 1
#